Protein AF-A0A844XB72-F1 (afdb_monomer)

Organism: NCBI:txid2691582

Radius of gyration: 26.29 Å; Cα contacts (8 Å, |Δi|>4): 264; chains: 1; bounding box: 61×68×70 Å

Structure (mmCIF, N/CA/C/O backbone):
data_AF-A0A844XB72-F1
#
_entry.id   AF-A0A844XB72-F1
#
loop_
_atom_site.group_PDB
_atom_site.id
_atom_site.type_symbol
_atom_site.label_atom_id
_atom_site.label_alt_id
_atom_site.label_comp_id
_atom_site.label_asym_id
_atom_site.label_entity_id
_atom_site.label_seq_id
_atom_site.pdbx_PDB_ins_code
_atom_site.Cartn_x
_atom_site.Cartn_y
_atom_site.Cartn_z
_atom_site.occupancy
_atom_site.B_iso_or_equiv
_atom_site.auth_seq_id
_atom_site.auth_comp_id
_atom_site.auth_asym_id
_atom_site.auth_atom_id
_atom_site.pdbx_PDB_model_num
ATOM 1 N N . MET A 1 1 ? 35.231 56.382 -43.382 1.00 41.66 1 MET A N 1
ATOM 2 C CA . MET A 1 1 ? 34.064 55.497 -43.593 1.00 41.66 1 MET A CA 1
ATOM 3 C C . MET A 1 1 ? 34.524 54.168 -44.188 1.00 41.66 1 MET A C 1
ATOM 5 O O . MET A 1 1 ? 34.963 54.152 -45.331 1.00 41.66 1 MET A O 1
ATOM 9 N N . LYS A 1 2 ? 34.466 53.077 -43.417 1.00 36.53 2 LYS A N 1
ATOM 10 C CA . LYS A 1 2 ? 34.490 51.683 -43.892 1.00 36.53 2 LYS A CA 1
ATOM 11 C C . LYS A 1 2 ? 33.584 50.874 -42.953 1.00 36.53 2 LYS A C 1
ATOM 13 O O . LYS A 1 2 ? 33.687 51.024 -41.742 1.00 36.53 2 LYS A O 1
ATOM 18 N N . LYS A 1 3 ? 32.648 50.131 -43.543 1.00 44.69 3 LYS A N 1
ATOM 19 C CA . LYS A 1 3 ? 31.580 49.341 -42.909 1.00 44.69 3 LYS A CA 1
ATOM 20 C C . LYS A 1 3 ? 32.052 47.895 -42.768 1.00 44.69 3 LYS A C 1
ATOM 22 O O . LYS A 1 3 ? 32.487 47.399 -43.797 1.00 44.69 3 LYS A O 1
ATOM 27 N N . ILE A 1 4 ? 31.885 47.241 -41.611 1.00 47.84 4 ILE A N 1
ATOM 28 C CA . ILE A 1 4 ? 31.704 45.775 -41.423 1.00 47.84 4 ILE A CA 1
ATOM 29 C C . ILE A 1 4 ? 31.122 45.612 -39.995 1.00 47.84 4 ILE A C 1
ATOM 31 O O . ILE A 1 4 ? 31.773 46.029 -39.047 1.00 47.84 4 ILE A O 1
ATOM 35 N N . ALA A 1 5 ? 29.810 45.455 -39.793 1.00 40.00 5 ALA A N 1
ATOM 36 C CA . ALA A 1 5 ? 28.972 44.246 -39.861 1.00 40.00 5 ALA A CA 1
ATOM 37 C C . ALA A 1 5 ? 29.200 43.236 -38.712 1.00 40.00 5 ALA A C 1
ATOM 39 O O . ALA A 1 5 ? 30.321 42.794 -38.515 1.00 40.00 5 ALA A O 1
ATOM 40 N N . LEU A 1 6 ? 28.079 42.910 -38.040 1.00 42.09 6 LEU A N 1
ATOM 41 C CA . LEU A 1 6 ? 27.716 41.713 -37.255 1.00 42.09 6 LEU A CA 1
ATOM 42 C C . LEU A 1 6 ? 28.762 41.093 -36.309 1.00 42.09 6 LEU A C 1
ATOM 44 O O . LEU A 1 6 ? 29.806 40.649 -36.751 1.00 42.09 6 LEU A O 1
ATOM 48 N N . THR A 1 7 ? 28.378 40.862 -35.050 1.00 37.47 7 THR A N 1
ATOM 49 C CA . THR A 1 7 ? 27.868 39.540 -34.623 1.00 37.47 7 THR A CA 1
ATOM 50 C C . THR A 1 7 ? 27.425 39.575 -33.165 1.00 37.47 7 THR A C 1
ATOM 52 O O . THR A 1 7 ? 28.139 40.055 -32.287 1.00 37.47 7 THR A O 1
ATOM 55 N N . ALA A 1 8 ? 26.235 39.028 -32.936 1.00 46.94 8 ALA A N 1
ATOM 56 C CA . ALA A 1 8 ? 25.750 38.611 -31.638 1.00 46.94 8 ALA A CA 1
ATOM 57 C C . ALA A 1 8 ? 26.638 37.502 -31.058 1.00 46.94 8 ALA A C 1
ATOM 59 O O . ALA A 1 8 ? 27.095 36.626 -31.787 1.00 46.94 8 ALA A O 1
ATOM 60 N N . ALA A 1 9 ? 26.785 37.496 -29.740 1.00 40.22 9 ALA A N 1
ATOM 61 C CA . ALA A 1 9 ? 27.008 36.278 -28.979 1.00 40.22 9 ALA A CA 1
ATOM 62 C C . ALA A 1 9 ? 26.375 36.490 -27.605 1.00 40.22 9 ALA A C 1
ATOM 64 O O . ALA A 1 9 ? 27.011 36.953 -26.661 1.00 40.22 9 ALA A O 1
ATOM 65 N N . ALA A 1 10 ? 25.079 36.187 -27.527 1.00 37.59 10 ALA A N 1
ATOM 66 C CA . ALA A 1 10 ? 24.489 35.758 -26.276 1.00 37.59 10 ALA A CA 1
ATOM 67 C C . ALA A 1 10 ? 25.291 34.530 -25.835 1.00 37.59 10 ALA A C 1
ATOM 69 O O . ALA A 1 10 ? 25.197 33.468 -26.451 1.00 37.59 10 ALA A O 1
ATOM 70 N N . ALA A 1 11 ? 26.131 34.699 -24.818 1.00 38.94 11 ALA A N 1
ATOM 71 C CA . ALA A 1 11 ? 26.665 33.576 -24.076 1.00 38.94 11 ALA A CA 1
ATOM 72 C C . ALA A 1 11 ? 25.477 32.956 -23.334 1.00 38.94 11 ALA A C 1
ATOM 74 O O . ALA A 1 11 ? 25.145 33.343 -22.216 1.00 38.94 11 ALA A O 1
ATOM 75 N N . LEU A 1 12 ? 24.780 32.048 -24.023 1.00 39.53 12 LEU A N 1
ATOM 76 C CA . LEU A 1 12 ? 23.952 31.042 -23.386 1.00 39.53 12 LEU A CA 1
ATOM 77 C C . LEU A 1 12 ? 24.832 30.388 -22.330 1.00 39.53 12 LEU A C 1
ATOM 79 O O . LEU A 1 12 ? 25.878 29.819 -22.646 1.00 39.53 12 LEU A O 1
ATOM 83 N N . ALA A 1 13 ? 24.412 30.526 -21.077 1.00 40.28 13 ALA A N 1
ATOM 84 C CA . ALA A 1 13 ? 24.872 29.674 -20.009 1.00 40.28 13 ALA A CA 1
ATOM 85 C C . ALA A 1 13 ? 24.648 28.233 -20.476 1.00 40.28 13 ALA A C 1
ATOM 87 O O . ALA A 1 13 ? 23.526 27.733 -20.480 1.00 40.28 13 ALA A O 1
ATOM 88 N N . ALA A 1 14 ? 25.721 27.581 -20.912 1.00 42.31 14 ALA A N 1
ATOM 89 C CA . ALA A 1 14 ? 25.781 26.140 -20.903 1.00 42.31 14 ALA A CA 1
ATOM 90 C C . ALA A 1 14 ? 25.788 25.752 -19.423 1.00 42.31 14 ALA A C 1
ATOM 92 O O . ALA A 1 14 ? 26.842 25.624 -18.801 1.00 42.31 14 ALA A O 1
ATOM 93 N N . ILE A 1 15 ? 24.593 25.616 -18.841 1.00 45.78 15 ILE A N 1
ATOM 94 C CA . ILE A 1 15 ? 24.413 24.640 -17.778 1.00 45.78 15 ILE A CA 1
ATOM 95 C C . ILE A 1 15 ? 24.797 23.330 -18.447 1.00 45.78 15 ILE A C 1
ATOM 97 O O . ILE A 1 15 ? 24.064 22.803 -19.281 1.00 45.78 15 ILE A O 1
ATOM 101 N N . ALA A 1 16 ? 26.019 22.884 -18.172 1.00 39.94 16 ALA A N 1
ATOM 102 C CA . ALA A 1 16 ? 26.420 21.527 -18.440 1.00 39.94 16 ALA A CA 1
ATOM 103 C C . ALA A 1 16 ? 25.407 20.647 -17.703 1.00 39.94 16 ALA A C 1
ATOM 105 O O . ALA A 1 16 ? 25.467 20.506 -16.482 1.00 39.94 16 ALA A O 1
ATOM 106 N N . ALA A 1 17 ? 24.426 20.132 -18.443 1.00 41.00 17 ALA A N 1
ATOM 107 C CA . ALA A 1 17 ? 23.655 18.989 -18.016 1.00 41.00 17 ALA A CA 1
ATOM 108 C C . ALA A 1 17 ? 24.686 17.887 -17.788 1.00 41.00 17 ALA A C 1
ATOM 110 O O . ALA A 1 17 ? 25.312 17.398 -18.725 1.00 41.00 17 ALA A O 1
ATOM 111 N N . ASN A 1 18 ? 24.954 17.611 -16.519 1.00 35.34 18 ASN A N 1
ATOM 112 C CA . ASN A 1 18 ? 25.785 16.510 -16.082 1.00 35.34 18 ASN A CA 1
ATOM 113 C C . ASN A 1 18 ? 25.044 15.233 -16.529 1.00 35.34 18 ASN A C 1
ATOM 115 O O . ASN A 1 18 ? 24.004 14.942 -15.942 1.00 35.34 18 ASN A O 1
ATOM 119 N N . PRO A 1 19 ? 25.494 14.474 -17.550 1.00 43.41 19 PRO A N 1
ATOM 120 C CA . PRO A 1 19 ? 24.717 13.362 -18.110 1.00 43.41 19 PRO A CA 1
ATOM 121 C C . PRO A 1 19 ? 24.842 12.094 -17.250 1.00 43.41 19 PRO A C 1
ATOM 123 O O . PRO A 1 19 ? 24.786 10.973 -17.738 1.00 43.41 19 PRO A O 1
ATOM 126 N N . ALA A 1 20 ? 25.074 12.260 -15.952 1.00 45.47 20 ALA A N 1
ATOM 127 C CA . ALA A 1 20 ? 25.268 11.171 -15.025 1.00 45.47 20 ALA A CA 1
ATOM 128 C C . ALA A 1 20 ? 24.283 11.357 -13.874 1.00 45.47 20 ALA A C 1
ATOM 130 O O . ALA A 1 20 ? 24.439 12.291 -13.087 1.00 45.47 20 ALA A O 1
ATOM 131 N N . LEU A 1 21 ? 23.339 10.413 -13.774 1.00 46.75 21 LEU A N 1
ATOM 132 C CA . LEU A 1 21 ? 22.517 10.044 -12.605 1.00 46.75 21 LEU A CA 1
ATOM 133 C C . LEU A 1 21 ? 21.014 10.382 -12.610 1.00 46.75 21 LEU A C 1
ATOM 135 O O . LEU A 1 21 ? 20.330 10.067 -11.628 1.00 46.75 21 LEU A O 1
ATOM 139 N N . ALA A 1 22 ? 20.449 10.893 -13.698 1.00 49.19 22 ALA A N 1
ATOM 140 C CA . ALA A 1 22 ? 19.000 10.867 -13.876 1.00 49.19 22 ALA A CA 1
ATOM 141 C C . ALA A 1 22 ? 18.679 9.789 -14.907 1.00 49.19 22 ALA A C 1
ATOM 143 O O . ALA A 1 22 ? 18.970 9.971 -16.079 1.00 49.19 22 ALA A O 1
ATOM 144 N N . GLN A 1 23 ? 18.140 8.652 -14.464 1.00 58.47 23 GLN A N 1
ATOM 145 C CA . GLN A 1 23 ? 17.296 7.867 -15.364 1.00 58.47 23 GLN A CA 1
ATOM 146 C C . GLN A 1 23 ? 16.230 8.849 -15.844 1.00 58.47 23 GLN A C 1
ATOM 148 O O . GLN A 1 23 ? 15.528 9.421 -15.005 1.00 58.47 23 GLN A O 1
ATOM 153 N N . GLU A 1 24 ? 16.220 9.174 -17.130 1.00 60.91 24 GLU A N 1
ATOM 154 C CA . GLU A 1 24 ? 15.278 10.160 -17.634 1.00 60.91 24 GLU A CA 1
ATOM 155 C C . GLU A 1 24 ? 13.894 9.508 -17.651 1.00 60.91 24 GLU A C 1
ATOM 157 O O . GLU A 1 24 ? 13.738 8.327 -17.977 1.00 60.91 24 GLU A O 1
ATOM 162 N N . ALA A 1 25 ? 12.867 10.257 -17.246 1.00 66.88 25 ALA A N 1
ATOM 163 C CA . ALA A 1 25 ? 11.498 9.782 -17.386 1.00 66.88 25 ALA A CA 1
ATOM 164 C C . ALA A 1 25 ? 11.239 9.464 -18.869 1.00 66.88 25 ALA A C 1
ATOM 166 O O . ALA A 1 25 ? 11.427 10.314 -19.739 1.00 66.88 25 ALA A O 1
ATOM 167 N N . GLY A 1 26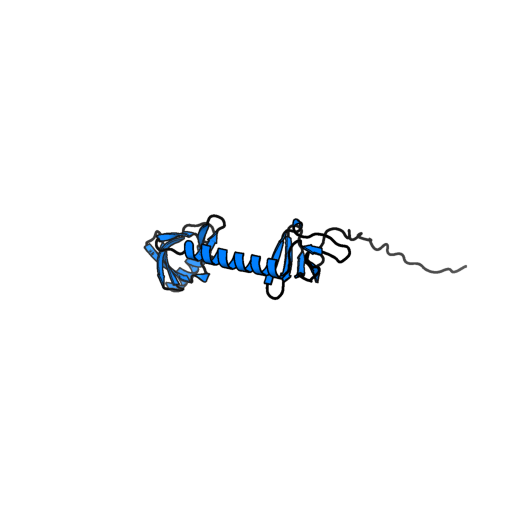 ? 10.836 8.227 -19.152 1.00 71.12 26 GLY A N 1
ATOM 168 C CA . GLY A 1 26 ? 10.699 7.665 -20.495 1.00 71.12 26 GLY A CA 1
ATOM 169 C C . GLY A 1 26 ? 11.747 6.609 -20.861 1.00 71.12 26 GLY A C 1
ATOM 170 O O . GLY A 1 26 ? 11.531 5.882 -21.832 1.00 71.12 26 GLY A O 1
ATOM 171 N N . ASP A 1 27 ? 12.829 6.460 -20.089 1.00 81.88 27 ASP A N 1
ATOM 172 C CA . ASP A 1 27 ? 13.850 5.445 -20.359 1.00 81.88 27 ASP A CA 1
ATOM 173 C C . ASP A 1 27 ? 13.275 4.028 -20.260 1.00 81.88 27 ASP A C 1
ATOM 175 O O . ASP A 1 27 ? 12.550 3.687 -19.321 1.00 81.88 27 ASP A O 1
ATOM 179 N N . THR A 1 28 ? 13.616 3.174 -21.226 1.00 86.12 28 THR A N 1
ATOM 180 C CA . THR A 1 28 ? 13.254 1.753 -21.177 1.00 86.12 28 THR A CA 1
ATOM 181 C C . THR A 1 28 ? 14.276 1.004 -20.336 1.00 86.12 28 THR A C 1
ATOM 183 O O . THR A 1 28 ? 15.461 0.974 -20.660 1.00 86.12 28 THR A O 1
ATOM 186 N N . VAL A 1 29 ? 13.808 0.378 -19.262 1.00 88.50 29 VAL A N 1
ATOM 187 C CA . VAL A 1 29 ? 14.642 -0.423 -18.372 1.00 88.50 29 VAL A CA 1
ATOM 188 C C . VAL A 1 29 ? 14.705 -1.850 -18.885 1.00 88.50 29 VAL A C 1
ATOM 190 O O . VAL A 1 29 ? 13.677 -2.514 -19.045 1.00 88.50 29 VAL A O 1
ATOM 193 N N . MET A 1 30 ? 15.922 -2.325 -19.114 1.00 89.19 30 MET A N 1
ATOM 194 C CA . MET A 1 30 ? 16.199 -3.663 -19.628 1.00 89.19 30 MET A CA 1
ATOM 195 C C . MET A 1 30 ? 16.446 -4.656 -18.486 1.00 89.19 30 MET A C 1
ATOM 197 O O . MET A 1 30 ? 17.069 -4.323 -17.480 1.00 89.19 30 MET A O 1
ATOM 201 N N . GLY A 1 31 ? 15.970 -5.885 -18.631 1.00 87.44 31 GLY A N 1
ATOM 202 C CA . GLY A 1 31 ? 16.235 -6.976 -17.703 1.00 87.44 31 GLY A CA 1
ATOM 203 C C . GLY A 1 31 ? 17.540 -7.696 -17.994 1.00 87.44 31 GLY A C 1
ATOM 204 O O . GLY A 1 31 ? 18.172 -7.508 -19.037 1.00 87.44 31 GLY A O 1
ATOM 205 N N . ASN A 1 32 ? 17.935 -8.559 -17.061 1.00 86.94 32 ASN A N 1
ATOM 206 C CA . ASN A 1 32 ? 19.124 -9.406 -17.199 1.00 86.94 32 ASN A CA 1
ATOM 207 C C . ASN A 1 32 ? 19.007 -10.442 -18.335 1.00 86.94 32 ASN A C 1
ATOM 209 O O . ASN A 1 32 ? 20.013 -10.984 -18.786 1.00 86.94 32 ASN A O 1
ATOM 213 N N . ASP A 1 33 ? 17.787 -10.705 -18.791 1.00 84.50 33 ASP A N 1
ATOM 214 C CA . ASP A 1 33 ? 17.431 -11.551 -19.926 1.00 84.50 33 ASP A CA 1
ATOM 215 C C . ASP A 1 33 ? 17.510 -10.812 -21.273 1.00 84.50 33 ASP A C 1
ATOM 217 O O . ASP A 1 33 ? 17.317 -11.423 -22.324 1.00 84.50 33 ASP A O 1
ATOM 221 N N . GLY A 1 34 ? 17.809 -9.508 -21.253 1.00 80.56 34 GLY A N 1
ATOM 222 C CA . GLY A 1 34 ? 17.853 -8.662 -22.439 1.00 80.56 34 GLY A CA 1
ATOM 223 C C . GLY A 1 34 ? 16.474 -8.247 -22.953 1.00 80.56 34 GLY A C 1
ATOM 224 O O . GLY A 1 34 ? 16.391 -7.716 -24.059 1.00 80.56 34 GLY A O 1
ATOM 225 N N . ASN A 1 35 ? 15.402 -8.455 -22.179 1.00 86.00 35 ASN A N 1
ATOM 226 C CA . ASN A 1 35 ? 14.054 -7.993 -22.511 1.00 86.00 35 ASN A CA 1
ATOM 227 C C . ASN A 1 35 ? 13.725 -6.675 -21.801 1.00 86.00 35 ASN A C 1
ATOM 229 O O . ASN A 1 35 ? 14.245 -6.380 -20.729 1.00 86.00 35 ASN A O 1
ATOM 233 N N . ALA A 1 36 ? 12.824 -5.877 -22.373 1.00 87.88 36 ALA A N 1
ATOM 234 C CA . ALA A 1 36 ? 12.337 -4.672 -21.709 1.00 87.88 36 ALA A CA 1
ATOM 235 C C . ALA A 1 36 ? 11.426 -5.035 -20.523 1.00 87.88 36 ALA A C 1
ATOM 237 O O . ALA A 1 36 ? 10.396 -5.695 -20.686 1.00 87.88 36 ALA A O 1
ATOM 238 N N . ILE A 1 37 ? 11.782 -4.564 -19.330 1.00 89.31 37 ILE A N 1
ATOM 239 C CA . ILE A 1 37 ? 10.964 -4.704 -18.122 1.00 89.31 37 ILE A CA 1
ATOM 240 C C . ILE A 1 37 ? 9.841 -3.675 -18.156 1.00 89.31 37 ILE A C 1
ATOM 242 O O . ILE A 1 37 ? 8.668 -4.033 -18.044 1.00 89.31 37 ILE A O 1
ATOM 246 N N . GLY A 1 38 ? 10.198 -2.406 -18.339 1.00 88.44 38 GLY A N 1
ATOM 247 C CA . GLY A 1 38 ? 9.269 -1.292 -18.217 1.00 88.44 38 GLY A CA 1
ATOM 248 C C . GLY A 1 38 ? 9.875 0.039 -18.634 1.00 88.44 38 GLY A C 1
ATOM 249 O O . GLY A 1 38 ? 11.016 0.099 -19.088 1.00 88.44 38 GLY A O 1
ATOM 250 N N . THR A 1 39 ? 9.103 1.105 -18.460 1.00 89.75 39 THR A N 1
ATOM 251 C CA . THR A 1 39 ? 9.508 2.482 -18.767 1.00 89.75 39 THR A CA 1
ATOM 252 C C . THR A 1 39 ? 9.537 3.318 -17.503 1.00 89.75 39 THR A C 1
ATOM 254 O O . THR A 1 39 ? 8.610 3.239 -16.694 1.00 89.75 39 THR A O 1
ATOM 257 N N . VAL A 1 40 ? 10.585 4.114 -17.317 1.00 88.69 40 VAL A N 1
ATOM 258 C CA . VAL A 1 40 ? 10.711 5.008 -16.163 1.00 88.69 40 VAL A CA 1
ATOM 259 C C . VAL A 1 40 ? 9.593 6.045 -16.224 1.00 88.69 40 VAL A C 1
ATOM 261 O O . VAL A 1 40 ? 9.544 6.850 -17.146 1.00 88.69 40 VAL A O 1
ATOM 264 N N . ALA A 1 41 ? 8.676 6.013 -15.262 1.00 86.75 41 ALA A N 1
ATOM 265 C CA . ALA A 1 41 ? 7.614 7.005 -15.139 1.00 86.75 41 ALA A CA 1
ATOM 266 C C . ALA A 1 41 ? 8.145 8.297 -14.516 1.00 86.75 41 ALA A C 1
ATOM 268 O O . ALA A 1 41 ? 7.810 9.390 -14.963 1.00 86.75 41 ALA A O 1
ATOM 269 N N . ASP A 1 42 ? 8.972 8.151 -13.481 1.00 85.00 42 ASP A N 1
ATOM 270 C CA . ASP A 1 42 ? 9.577 9.261 -12.757 1.00 85.00 42 ASP A CA 1
ATOM 271 C C . ASP A 1 42 ? 10.858 8.802 -12.051 1.00 85.00 42 ASP A C 1
ATOM 273 O O . ASP A 1 42 ? 10.976 7.641 -11.659 1.00 85.00 42 ASP A O 1
ATOM 277 N N . ALA A 1 43 ? 11.818 9.700 -11.859 1.00 82.19 43 ALA A N 1
ATOM 278 C CA . ALA A 1 43 ? 13.066 9.400 -11.168 1.00 82.19 43 ALA A CA 1
ATOM 279 C C . ALA A 1 43 ? 13.446 10.551 -10.238 1.00 82.19 43 ALA A C 1
ATOM 281 O O . ALA A 1 43 ? 13.758 11.653 -10.684 1.00 82.19 43 ALA A O 1
ATOM 282 N N . ASN A 1 44 ? 13.500 10.275 -8.936 1.00 81.00 44 ASN A N 1
ATOM 283 C CA . ASN A 1 44 ? 13.927 11.243 -7.928 1.00 81.00 44 ASN A CA 1
ATOM 284 C C . ASN A 1 44 ? 15.312 10.884 -7.361 1.00 81.00 44 ASN A C 1
ATOM 286 O O . ASN A 1 44 ? 15.984 9.965 -7.830 1.00 81.00 44 ASN A O 1
ATOM 290 N N . GLU A 1 45 ? 15.803 11.641 -6.380 1.00 75.19 45 GLU A N 1
ATOM 291 C CA . GLU A 1 45 ? 17.145 11.435 -5.815 1.00 75.19 45 GLU A CA 1
ATOM 292 C C . GLU A 1 45 ? 17.298 10.102 -5.059 1.00 75.19 45 GLU A C 1
ATOM 294 O O . GLU A 1 45 ? 18.414 9.605 -4.929 1.00 75.19 45 GLU A O 1
ATOM 299 N N . GLN A 1 46 ? 16.200 9.489 -4.606 1.00 76.69 46 GLN A N 1
ATOM 300 C CA . GLN A 1 46 ? 16.213 8.299 -3.746 1.00 76.69 46 GLN A CA 1
ATOM 301 C C . GLN A 1 46 ? 15.727 7.025 -4.458 1.00 76.69 46 GLN A C 1
ATOM 303 O O . GLN A 1 46 ? 16.255 5.934 -4.230 1.00 76.69 46 GLN A O 1
ATOM 308 N N . ALA A 1 47 ? 14.741 7.152 -5.341 1.00 86.00 47 ALA A N 1
ATOM 309 C CA . ALA A 1 47 ? 14.055 6.051 -5.998 1.00 86.00 47 ALA A CA 1
ATOM 310 C C . ALA A 1 47 ? 13.649 6.413 -7.431 1.00 86.00 47 ALA A C 1
ATOM 312 O O . ALA A 1 47 ? 13.529 7.581 -7.804 1.00 86.00 47 ALA A O 1
ATOM 313 N N . VAL A 1 48 ? 13.422 5.377 -8.229 1.00 86.44 48 VAL A N 1
ATOM 314 C CA . VAL A 1 48 ? 12.891 5.472 -9.583 1.00 86.44 48 VAL A CA 1
ATOM 315 C C . VAL A 1 48 ? 11.587 4.707 -9.651 1.00 86.44 48 VAL A C 1
ATOM 317 O O . VAL A 1 48 ? 11.496 3.550 -9.242 1.00 86.44 48 VAL A O 1
ATOM 320 N N . MET A 1 49 ? 10.576 5.384 -10.165 1.00 89.06 49 MET A N 1
ATOM 321 C CA . MET A 1 49 ? 9.262 4.849 -10.417 1.00 89.06 49 MET A CA 1
ATOM 322 C C . MET A 1 49 ? 9.231 4.219 -11.805 1.00 89.06 49 MET A C 1
ATOM 324 O O . MET A 1 49 ? 9.398 4.908 -12.810 1.00 89.06 49 MET A O 1
ATOM 328 N N . LEU A 1 50 ? 9.010 2.909 -11.862 1.00 89.25 50 LEU A N 1
ATOM 329 C CA . LEU A 1 50 ? 8.979 2.148 -13.103 1.00 89.25 50 LEU A CA 1
ATOM 330 C C . LEU A 1 50 ? 7.552 1.703 -13.428 1.00 89.25 50 LEU A C 1
ATOM 332 O O . LEU A 1 50 ? 6.898 1.077 -12.595 1.00 89.25 50 LEU A O 1
ATOM 336 N N . THR A 1 51 ? 7.091 1.972 -14.649 1.00 91.00 51 THR A N 1
ATOM 337 C CA . THR A 1 51 ? 5.843 1.409 -15.178 1.00 91.00 51 THR A CA 1
ATOM 338 C C . THR A 1 51 ? 6.131 0.070 -15.842 1.00 91.00 51 THR A C 1
ATOM 340 O O . THR A 1 51 ? 6.841 -0.005 -16.846 1.00 91.00 51 THR A O 1
ATOM 343 N N . VAL A 1 52 ? 5.555 -0.994 -15.291 1.00 89.44 52 VAL A N 1
ATOM 344 C CA . VAL A 1 52 ? 5.734 -2.381 -15.723 1.00 89.44 52 VAL A CA 1
ATOM 345 C C . VAL A 1 52 ? 4.362 -2.948 -16.073 1.00 89.44 52 VAL A C 1
ATOM 347 O O . VAL A 1 52 ? 3.653 -3.492 -15.230 1.00 89.44 52 VAL A O 1
ATOM 350 N N . GLY A 1 53 ? 3.957 -2.785 -17.335 1.00 84.75 53 GLY A N 1
ATOM 351 C CA . GLY A 1 53 ? 2.588 -3.104 -17.749 1.00 84.75 53 GLY A CA 1
ATOM 352 C C . GLY A 1 53 ? 1.589 -2.140 -17.111 1.00 84.75 53 GLY A C 1
ATOM 353 O O . GLY A 1 53 ? 1.651 -0.946 -17.385 1.00 84.75 53 GLY A O 1
ATOM 354 N N . GLU A 1 54 ? 0.686 -2.658 -16.279 1.00 83.38 54 GLU A N 1
ATOM 355 C CA . GLU A 1 54 ? -0.286 -1.865 -15.507 1.00 83.38 54 GLU A CA 1
ATOM 356 C C . GLU A 1 54 ? 0.211 -1.468 -14.108 1.00 83.38 54 GLU A C 1
ATOM 358 O O . GLU A 1 54 ? -0.398 -0.624 -13.453 1.00 83.38 54 GLU A O 1
ATOM 363 N N . TYR A 1 55 ? 1.327 -2.046 -13.655 1.00 87.06 55 TYR A N 1
ATOM 364 C CA . TYR A 1 55 ? 1.869 -1.789 -12.326 1.00 87.06 55 TYR A CA 1
ATOM 365 C C . TYR A 1 55 ? 2.868 -0.643 -12.335 1.00 87.06 55 TYR A C 1
ATOM 367 O O . TYR A 1 55 ? 3.636 -0.454 -13.282 1.00 87.06 55 TYR A O 1
ATOM 375 N N . GLN A 1 56 ? 2.898 0.085 -11.225 1.00 89.44 56 GLN A N 1
ATOM 376 C CA . GLN A 1 56 ? 3.859 1.143 -10.982 1.00 89.44 56 GLN A CA 1
ATOM 377 C C . GLN A 1 56 ? 4.672 0.790 -9.734 1.00 89.44 56 GLN A C 1
ATOM 379 O O . GLN A 1 56 ? 4.140 0.742 -8.626 1.00 89.44 56 GLN A O 1
ATOM 384 N N . ILE A 1 57 ? 5.959 0.499 -9.927 1.00 88.88 57 ILE A N 1
ATOM 385 C CA . ILE A 1 57 ? 6.829 -0.053 -8.887 1.00 88.88 57 ILE A CA 1
ATOM 386 C C . ILE A 1 57 ? 7.970 0.926 -8.622 1.00 88.88 57 ILE A C 1
ATOM 388 O O . ILE A 1 57 ? 8.764 1.234 -9.511 1.00 88.88 57 ILE A O 1
ATOM 392 N N . ALA A 1 58 ? 8.057 1.405 -7.382 1.00 89.44 58 ALA A N 1
ATOM 393 C CA . ALA A 1 58 ? 9.158 2.243 -6.929 1.00 89.44 58 ALA A CA 1
ATOM 394 C C . ALA A 1 58 ? 10.346 1.361 -6.534 1.00 89.44 58 ALA A C 1
ATOM 396 O O . ALA A 1 58 ? 10.271 0.598 -5.570 1.00 89.44 58 ALA A O 1
ATOM 397 N N . LEU A 1 59 ? 11.452 1.480 -7.262 1.00 86.19 59 LEU A N 1
ATOM 398 C CA . LEU A 1 59 ? 12.691 0.768 -6.975 1.00 86.19 59 LEU A CA 1
ATOM 399 C C . LEU A 1 59 ? 13.779 1.760 -6.551 1.00 86.19 59 LEU A C 1
ATOM 401 O O . LEU A 1 59 ? 13.867 2.861 -7.097 1.00 86.19 59 LEU A O 1
ATOM 405 N N . PRO A 1 60 ? 14.638 1.406 -5.583 1.00 85.12 60 PRO A N 1
ATOM 406 C CA . PRO A 1 60 ? 15.746 2.268 -5.197 1.00 85.12 60 PRO A CA 1
ATOM 407 C C . PRO A 1 60 ? 16.716 2.424 -6.371 1.00 85.12 60 PRO A C 1
ATOM 409 O O . PRO A 1 60 ? 16.992 1.455 -7.077 1.00 85.12 60 PRO A O 1
ATOM 412 N N . LYS A 1 61 ? 17.305 3.615 -6.545 1.00 81.88 61 LYS A N 1
ATOM 413 C CA . LYS A 1 61 ? 18.276 3.868 -7.631 1.00 81.88 61 LYS A CA 1
ATOM 414 C C . LYS A 1 61 ? 19.427 2.855 -7.662 1.00 81.88 61 LYS A C 1
ATOM 416 O O . LYS A 1 61 ? 19.864 2.471 -8.738 1.00 81.88 61 LYS A O 1
ATOM 421 N N . ASN A 1 62 ? 19.850 2.365 -6.496 1.00 83.81 62 ASN A N 1
ATOM 422 C CA . ASN A 1 62 ? 20.908 1.357 -6.356 1.00 83.81 62 ASN A CA 1
ATOM 423 C C . ASN A 1 62 ? 20.555 -0.020 -6.946 1.00 83.81 62 ASN A C 1
ATOM 425 O O . ASN A 1 62 ? 21.452 -0.836 -7.136 1.00 83.81 62 ASN A O 1
ATOM 429 N N . ALA A 1 63 ? 19.274 -0.307 -7.197 1.00 84.12 63 ALA A N 1
ATOM 430 C CA . ALA A 1 63 ? 18.862 -1.541 -7.862 1.00 84.12 63 ALA A CA 1
ATOM 431 C C . ALA A 1 63 ? 19.134 -1.507 -9.374 1.00 84.12 63 ALA A C 1
ATOM 433 O O . ALA A 1 63 ? 19.225 -2.567 -9.994 1.00 84.12 63 ALA A O 1
ATOM 434 N N . PHE A 1 64 ? 19.269 -0.311 -9.954 1.00 85.19 64 PHE A N 1
ATOM 435 C CA . PHE A 1 64 ? 19.475 -0.129 -11.383 1.00 85.19 64 PHE A CA 1
ATOM 436 C C . PHE A 1 64 ? 20.963 -0.147 -11.725 1.00 85.19 64 PHE A C 1
ATOM 438 O O . PHE A 1 64 ? 21.764 0.594 -11.156 1.00 85.19 64 PHE A O 1
ATOM 445 N N . GLY A 1 65 ? 21.322 -0.985 -12.689 1.00 82.69 65 GLY A N 1
ATOM 446 C CA . GLY A 1 65 ? 22.600 -0.935 -13.381 1.00 82.69 65 GLY A CA 1
ATOM 447 C C . GLY A 1 65 ? 22.562 0.036 -14.559 1.00 82.69 65 GLY A C 1
ATOM 448 O O . GLY A 1 65 ? 21.498 0.411 -15.054 1.00 82.69 65 GLY A O 1
ATOM 449 N N . THR A 1 66 ? 23.741 0.389 -15.057 1.00 77.75 66 THR A N 1
ATOM 450 C CA . THR A 1 66 ? 23.905 1.191 -16.274 1.00 77.75 66 THR A CA 1
ATOM 451 C C . THR A 1 66 ? 24.528 0.323 -17.358 1.00 77.75 66 THR A C 1
ATOM 453 O O . THR A 1 66 ? 25.525 -0.353 -17.110 1.00 77.75 66 THR A O 1
ATOM 456 N N . SER A 1 67 ? 23.960 0.359 -18.560 1.00 73.75 67 SER A N 1
ATOM 457 C CA . SER A 1 67 ? 24.519 -0.266 -19.762 1.00 73.75 67 SER A CA 1
ATOM 458 C C . SER A 1 67 ? 24.618 0.756 -20.893 1.00 73.75 67 SER A C 1
ATOM 460 O O . SER A 1 67 ? 23.994 1.815 -20.820 1.00 73.75 67 SER A O 1
ATOM 462 N N . ASP A 1 68 ? 25.339 0.423 -21.965 1.00 70.25 68 ASP A N 1
ATOM 463 C CA . ASP A 1 68 ? 25.402 1.256 -23.178 1.00 70.25 68 ASP A CA 1
ATOM 464 C C . ASP A 1 68 ? 24.016 1.503 -23.809 1.00 70.25 68 ASP A C 1
ATOM 466 O O . ASP A 1 68 ? 23.824 2.470 -24.542 1.00 70.25 68 ASP A O 1
ATOM 470 N N . THR A 1 69 ? 23.038 0.641 -23.512 1.00 66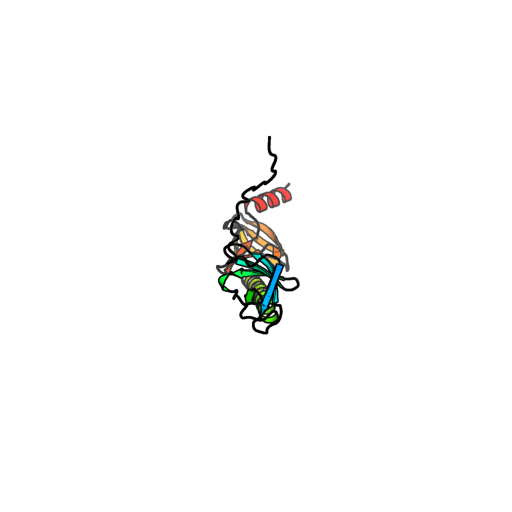.88 69 THR A N 1
ATOM 471 C CA . THR A 1 69 ? 21.650 0.716 -23.993 1.00 66.88 69 THR A CA 1
ATOM 472 C C . THR A 1 69 ? 20.686 1.420 -23.034 1.00 66.88 69 THR A C 1
ATOM 474 O O . THR A 1 69 ? 19.507 1.533 -23.357 1.00 66.88 69 THR A O 1
ATOM 477 N N . GLY A 1 70 ? 21.159 1.890 -21.873 1.00 73.19 70 GLY A N 1
ATOM 478 C CA . GLY A 1 70 ? 20.334 2.552 -20.857 1.00 73.19 70 GLY A CA 1
ATOM 479 C C . GLY A 1 70 ? 20.266 1.801 -19.517 1.00 73.19 70 GLY A C 1
ATOM 480 O O . GLY A 1 70 ? 21.115 0.937 -19.242 1.00 73.19 70 GLY A O 1
ATOM 481 N N . PRO A 1 71 ? 19.300 2.147 -18.645 1.00 83.50 71 PRO A N 1
ATOM 482 C CA . PRO A 1 71 ? 19.152 1.534 -17.329 1.00 83.50 71 PRO A CA 1
ATOM 483 C C . PRO A 1 71 ? 18.798 0.045 -17.425 1.00 83.50 71 PRO A C 1
ATOM 485 O O . PRO A 1 71 ? 18.011 -0.386 -18.267 1.00 83.50 71 PRO A O 1
ATOM 488 N N . THR A 1 72 ? 19.378 -0.753 -16.534 1.00 87.94 72 THR A N 1
ATOM 489 C CA . THR A 1 72 ? 19.179 -2.208 -16.467 1.00 87.94 72 THR A CA 1
ATOM 490 C C . THR A 1 72 ? 18.799 -2.642 -15.058 1.00 87.94 72 THR A C 1
ATOM 492 O O . THR A 1 72 ? 19.150 -1.979 -14.086 1.00 87.94 72 THR A O 1
ATOM 495 N N . LEU A 1 73 ? 18.108 -3.769 -14.919 1.00 88.75 73 LEU A N 1
ATOM 496 C CA . LEU A 1 73 ? 17.874 -4.437 -13.640 1.00 88.75 73 LEU A CA 1
ATOM 497 C C . LEU A 1 73 ? 18.423 -5.863 -13.689 1.00 88.75 73 LEU A C 1
ATOM 499 O O . LEU A 1 73 ? 18.398 -6.529 -14.720 1.00 88.75 73 LEU A O 1
ATOM 503 N N . ASN A 1 74 ? 18.867 -6.364 -12.538 1.00 87.38 74 ASN A N 1
ATOM 504 C CA . ASN A 1 74 ? 19.385 -7.731 -12.394 1.00 87.38 74 ASN A CA 1
ATOM 505 C C . ASN A 1 74 ? 18.289 -8.812 -12.300 1.00 87.38 74 ASN A C 1
ATOM 507 O O . ASN A 1 74 ? 18.564 -9.933 -11.875 1.00 87.38 74 ASN A O 1
ATOM 511 N N . ILE A 1 75 ? 17.056 -8.481 -12.670 1.00 89.06 75 ILE A N 1
ATOM 512 C CA . ILE A 1 75 ? 15.885 -9.363 -12.618 1.00 89.06 75 ILE A CA 1
ATOM 513 C C . ILE A 1 75 ? 15.133 -9.287 -13.946 1.00 89.06 75 ILE A C 1
ATOM 515 O O . ILE A 1 75 ? 15.385 -8.387 -14.747 1.00 89.06 75 ILE A O 1
ATOM 519 N N . THR A 1 76 ? 14.200 -10.207 -14.170 1.00 90.06 76 THR A N 1
ATOM 520 C CA . THR A 1 76 ? 13.299 -10.160 -15.327 1.00 90.06 76 THR A CA 1
ATOM 521 C C . THR A 1 76 ? 12.022 -9.383 -15.013 1.00 90.06 76 THR A C 1
ATOM 523 O O . THR A 1 76 ? 11.679 -9.140 -13.851 1.00 90.06 76 THR A O 1
ATOM 526 N N . ARG A 1 77 ? 11.272 -9.031 -16.064 1.00 87.56 77 ARG A N 1
ATOM 527 C CA . ARG A 1 77 ? 9.930 -8.447 -15.934 1.00 87.56 77 ARG A CA 1
ATOM 528 C C . ARG A 1 77 ? 9.017 -9.315 -15.077 1.00 87.56 77 ARG A C 1
ATOM 530 O O . AR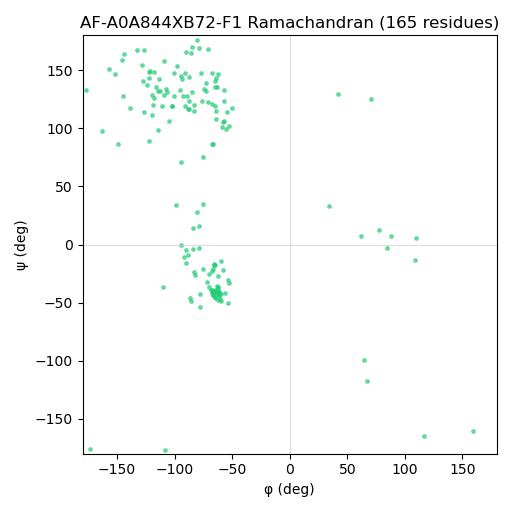G A 1 77 ? 8.403 -8.815 -14.140 1.00 87.56 77 ARG A O 1
ATOM 537 N N . ASP A 1 78 ? 8.963 -10.604 -15.391 1.00 88.81 78 ASP A N 1
ATOM 538 C CA . ASP A 1 78 ? 8.080 -11.549 -14.712 1.00 88.81 78 ASP A CA 1
ATOM 539 C C . ASP A 1 78 ? 8.465 -11.708 -13.244 1.00 88.81 78 ASP A C 1
ATOM 541 O O . ASP A 1 78 ? 7.592 -11.732 -12.387 1.00 88.81 78 ASP A O 1
ATOM 545 N N . GLN A 1 79 ? 9.765 -11.731 -12.931 1.00 89.12 79 GLN A N 1
ATOM 546 C CA . GLN A 1 79 ? 10.231 -11.756 -11.545 1.00 89.12 79 GLN A CA 1
ATOM 547 C C . GLN A 1 79 ? 9.807 -10.502 -10.785 1.00 89.12 79 GLN A C 1
ATOM 549 O O . GLN A 1 79 ? 9.368 -10.607 -9.645 1.00 89.12 79 GLN A O 1
ATOM 554 N N . LEU A 1 80 ? 9.906 -9.322 -11.401 1.00 88.38 80 LEU A N 1
ATOM 555 C CA . LEU A 1 80 ? 9.495 -8.073 -10.766 1.00 88.38 80 LEU A CA 1
ATOM 556 C C . LEU A 1 80 ? 7.981 -8.038 -10.502 1.00 88.38 80 LEU A C 1
ATOM 558 O O . LEU A 1 80 ? 7.566 -7.679 -9.401 1.00 88.38 80 LEU A O 1
ATOM 562 N N . VAL A 1 81 ? 7.168 -8.444 -11.483 1.00 89.62 81 VAL A N 1
ATOM 563 C CA . VAL A 1 81 ? 5.708 -8.554 -11.326 1.00 89.62 81 VAL A CA 1
ATOM 564 C C . VAL A 1 81 ? 5.371 -9.581 -10.250 1.00 89.62 81 VAL A C 1
ATOM 566 O O . VAL A 1 81 ? 4.629 -9.270 -9.326 1.00 89.62 81 VAL A O 1
ATOM 569 N N . GLN A 1 82 ? 5.993 -10.759 -10.292 1.00 89.69 82 GLN A N 1
ATOM 570 C CA . GLN A 1 82 ? 5.794 -11.804 -9.295 1.00 89.69 82 GLN A CA 1
ATOM 571 C C . GLN A 1 82 ? 6.174 -11.328 -7.887 1.00 89.69 82 GLN A C 1
ATOM 573 O O . GLN A 1 82 ? 5.446 -11.597 -6.936 1.00 89.69 82 GLN A O 1
ATOM 578 N N . MET A 1 83 ? 7.284 -10.601 -7.728 1.00 87.56 83 MET A N 1
ATOM 579 C CA . MET A 1 83 ? 7.673 -10.010 -6.444 1.00 87.56 83 MET A CA 1
ATOM 580 C C . MET A 1 83 ? 6.647 -8.979 -5.964 1.00 87.56 83 MET A C 1
ATOM 582 O O . MET A 1 83 ? 6.327 -8.948 -4.778 1.00 87.56 83 MET A O 1
ATOM 586 N N . HIS A 1 84 ? 6.119 -8.150 -6.865 1.00 87.56 84 HIS A N 1
ATOM 587 C CA . HIS A 1 84 ? 5.089 -7.169 -6.531 1.00 87.56 84 HIS A CA 1
ATOM 588 C C . HIS A 1 84 ? 3.778 -7.839 -6.096 1.00 87.56 84 HIS A C 1
ATOM 590 O O . HIS A 1 84 ? 3.228 -7.498 -5.051 1.00 87.56 84 HIS A O 1
ATOM 596 N N . GLU A 1 85 ? 3.321 -8.847 -6.836 1.00 87.88 85 GLU A N 1
ATOM 597 C CA . GLU A 1 85 ? 2.157 -9.659 -6.474 1.00 87.88 85 GLU A CA 1
ATOM 598 C C . GLU A 1 85 ? 2.366 -10.389 -5.146 1.00 87.88 85 GLU A C 1
ATOM 600 O O . GLU A 1 85 ? 1.470 -10.415 -4.308 1.00 87.88 85 GLU A O 1
ATOM 605 N N . GLN A 1 86 ? 3.563 -10.931 -4.904 1.00 87.81 86 GLN A N 1
ATOM 606 C CA . GLN A 1 86 ? 3.916 -11.533 -3.619 1.00 87.81 86 GLN A CA 1
ATOM 607 C C . GLN A 1 86 ? 3.876 -10.517 -2.479 1.00 87.81 86 GLN A C 1
ATOM 609 O O . GLN A 1 86 ? 3.442 -10.869 -1.387 1.00 87.81 86 GLN A O 1
ATOM 614 N N . GLN A 1 87 ? 4.296 -9.270 -2.705 1.00 85.38 87 GLN A N 1
ATOM 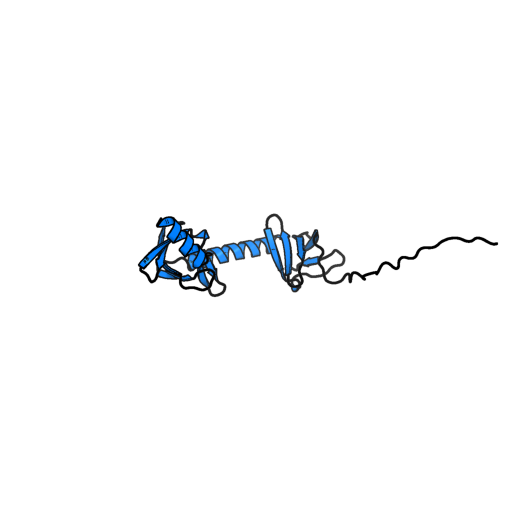615 C CA . GLN A 1 87 ? 4.181 -8.216 -1.698 1.00 85.38 87 GLN A CA 1
ATOM 616 C C . GLN A 1 87 ? 2.728 -7.834 -1.428 1.00 85.38 87 GLN A C 1
ATOM 618 O O . GLN A 1 87 ? 2.361 -7.689 -0.265 1.00 85.38 87 GLN A O 1
ATOM 623 N N . LEU A 1 88 ? 1.897 -7.720 -2.466 1.00 84.00 88 LEU A N 1
ATOM 624 C CA . LEU A 1 88 ? 0.459 -7.489 -2.311 1.00 84.00 88 LEU A CA 1
ATOM 625 C C . LEU A 1 88 ? -0.202 -8.637 -1.542 1.00 84.00 88 LEU A C 1
ATOM 627 O O . LEU A 1 88 ? -0.910 -8.395 -0.569 1.00 84.00 88 LEU A O 1
ATOM 631 N N . ALA A 1 89 ? 0.099 -9.882 -1.912 1.00 85.06 89 ALA A N 1
ATOM 632 C CA . ALA A 1 89 ? -0.409 -11.069 -1.236 1.00 85.06 89 ALA A CA 1
ATOM 633 C C . ALA A 1 89 ? 0.092 -11.167 0.211 1.00 85.06 89 ALA A C 1
ATOM 635 O O . ALA A 1 89 ? -0.675 -11.526 1.098 1.00 85.06 89 ALA A O 1
ATOM 636 N N . ALA A 1 90 ? 1.355 -10.826 0.480 1.00 84.50 90 ALA A N 1
ATOM 637 C CA . ALA A 1 90 ? 1.902 -10.792 1.833 1.00 84.50 90 ALA A CA 1
ATOM 638 C C . ALA A 1 90 ? 1.270 -9.678 2.675 1.00 84.50 90 ALA A C 1
ATOM 640 O O . ALA A 1 90 ? 0.985 -9.903 3.847 1.00 84.50 90 ALA A O 1
ATOM 641 N N . ALA A 1 91 ? 1.011 -8.506 2.092 1.00 82.50 91 ALA A N 1
ATOM 642 C CA . ALA A 1 91 ? 0.311 -7.415 2.760 1.00 82.50 91 ALA A CA 1
ATOM 643 C C . ALA A 1 91 ? -1.145 -7.789 3.067 1.00 82.50 91 ALA A C 1
ATOM 645 O O . ALA A 1 91 ? -1.616 -7.536 4.172 1.00 82.50 91 ALA A O 1
ATOM 646 N N . GLU A 1 92 ? -1.843 -8.441 2.133 1.00 82.94 92 GLU A N 1
ATOM 647 C CA . GLU A 1 92 ? -3.202 -8.931 2.363 1.00 82.94 92 GLU A CA 1
ATOM 648 C C . GLU A 1 92 ? -3.232 -10.075 3.383 1.00 82.94 92 GLU A C 1
ATOM 650 O O . GLU A 1 92 ? -4.098 -10.095 4.252 1.00 82.94 92 GLU A O 1
ATOM 655 N N . ALA A 1 93 ? -2.262 -10.990 3.347 1.00 84.75 93 ALA A N 1
ATOM 656 C CA . ALA A 1 93 ? -2.135 -12.056 4.334 1.00 84.75 93 ALA A CA 1
ATOM 657 C C . ALA A 1 93 ? -1.796 -11.509 5.726 1.00 84.75 93 ALA A C 1
ATOM 659 O O . ALA A 1 93 ? -2.372 -11.964 6.709 1.00 84.75 93 ALA A O 1
ATOM 660 N N . ALA A 1 94 ? -0.904 -10.518 5.820 1.00 85.38 94 ALA A N 1
ATOM 661 C CA . ALA A 1 94 ? -0.610 -9.822 7.068 1.00 85.38 94 ALA A CA 1
ATOM 662 C C . ALA A 1 94 ? -1.861 -9.115 7.593 1.00 85.38 94 ALA A C 1
ATOM 664 O O . ALA A 1 94 ? -2.181 -9.241 8.771 1.00 85.38 94 ALA A O 1
ATOM 665 N N . LEU A 1 95 ? -2.604 -8.435 6.715 1.00 85.88 95 LEU A N 1
ATOM 666 C CA . LEU A 1 95 ? -3.868 -7.792 7.056 1.00 85.88 95 LEU A CA 1
ATOM 667 C C . LEU A 1 95 ? -4.892 -8.795 7.567 1.00 85.88 95 LEU A C 1
ATOM 669 O O . LEU A 1 95 ? -5.458 -8.574 8.628 1.00 85.88 95 LEU A O 1
ATOM 673 N N . ALA A 1 96 ? -5.088 -9.909 6.868 1.00 84.31 96 ALA A N 1
ATOM 674 C CA . ALA A 1 96 ? -5.988 -10.973 7.2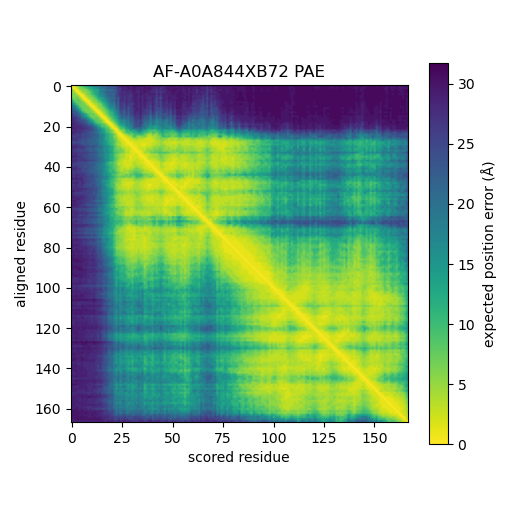94 1.00 84.31 96 ALA A CA 1
ATOM 675 C C . ALA A 1 96 ? -5.543 -11.621 8.616 1.00 84.31 96 ALA A C 1
ATOM 677 O O . ALA A 1 96 ? -6.384 -11.965 9.437 1.00 84.31 96 ALA A O 1
ATOM 678 N N . ALA A 1 97 ? -4.235 -11.763 8.843 1.00 84.69 97 ALA A N 1
ATOM 679 C CA . ALA A 1 97 ? -3.693 -12.300 10.088 1.00 84.69 97 ALA A CA 1
ATOM 680 C C . ALA A 1 97 ? -3.830 -11.323 11.268 1.00 84.69 97 ALA A C 1
ATOM 682 O O . ALA A 1 97 ? -3.989 -11.763 12.404 1.00 84.69 97 ALA A O 1
ATOM 683 N N . ALA A 1 98 ? -3.767 -10.014 11.010 1.00 85.50 98 ALA A N 1
ATOM 684 C CA . ALA A 1 98 ? -3.969 -8.969 12.009 1.00 85.50 98 ALA A CA 1
ATOM 685 C C . ALA A 1 98 ? -5.461 -8.674 12.260 1.00 85.50 98 ALA A C 1
ATOM 687 O O . ALA A 1 98 ? -5.829 -8.251 13.355 1.00 85.50 98 ALA A O 1
ATOM 688 N N .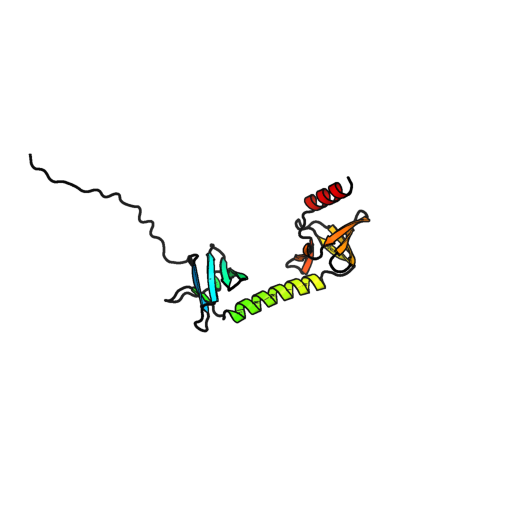 LEU A 1 99 ? -6.326 -8.924 11.270 1.00 86.25 99 LEU A N 1
ATOM 689 C CA . LEU A 1 99 ? -7.786 -8.852 11.370 1.00 86.25 99 LEU A CA 1
ATOM 690 C C . LEU A 1 99 ? -8.341 -10.062 12.124 1.00 86.25 99 LEU A C 1
ATOM 692 O O . LEU A 1 99 ? -8.931 -10.976 11.551 1.00 86.25 99 LEU A O 1
ATOM 696 N N . VAL A 1 100 ? -8.166 -10.043 13.439 1.00 88.81 100 VAL A N 1
ATOM 697 C CA . VAL A 1 100 ? -8.755 -11.026 14.349 1.00 88.81 100 VAL A CA 1
ATOM 698 C C . VAL A 1 100 ? -9.625 -10.330 15.383 1.00 88.81 100 VAL A C 1
ATOM 700 O O . VAL A 1 100 ? -9.357 -9.198 15.786 1.00 88.81 100 VAL A O 1
ATOM 703 N N . GLU A 1 101 ? -10.677 -11.009 15.825 1.00 90.00 101 GLU A N 1
ATOM 704 C CA . GLU A 1 101 ? -11.477 -10.547 16.957 1.00 90.00 101 GLU A CA 1
ATOM 705 C C . GLU A 1 101 ? -10.574 -10.375 18.190 1.00 90.00 101 GLU A C 1
ATOM 707 O O . GLU A 1 101 ? -9.730 -11.219 18.497 1.00 90.00 101 GLU A O 1
ATOM 712 N N . GLY A 1 102 ? -10.710 -9.240 18.871 1.00 87.69 102 GLY A N 1
ATOM 713 C CA . GLY A 1 102 ? -9.846 -8.815 19.969 1.00 87.69 102 GLY A CA 1
ATOM 714 C C . GLY A 1 102 ? -8.559 -8.096 19.549 1.00 87.69 102 GLY A C 1
ATOM 715 O O . GLY A 1 102 ? -7.824 -7.649 20.430 1.00 87.69 102 GLY A O 1
ATOM 716 N N . ALA A 1 103 ? -8.265 -7.942 18.251 1.00 89.19 103 ALA A N 1
ATOM 717 C CA . ALA A 1 103 ? -7.094 -7.187 17.806 1.00 89.19 103 ALA A CA 1
ATOM 718 C C . ALA A 1 103 ? -7.213 -5.705 18.174 1.00 89.19 103 ALA A C 1
ATOM 720 O O . ALA A 1 103 ? -8.256 -5.087 17.959 1.00 89.19 103 ALA A O 1
ATOM 721 N N . ALA A 1 104 ? -6.130 -5.128 18.696 1.00 90.50 104 ALA A N 1
ATOM 722 C CA . ALA A 1 104 ? -6.036 -3.693 18.924 1.00 90.50 104 ALA A CA 1
ATOM 723 C C . ALA A 1 104 ? -5.825 -2.963 17.593 1.00 90.50 104 ALA A C 1
ATOM 725 O O . ALA A 1 104 ? -4.981 -3.356 16.787 1.00 90.50 104 ALA A O 1
ATOM 726 N N . VAL A 1 105 ? -6.588 -1.893 17.393 1.00 90.25 105 VAL A N 1
ATOM 727 C CA . VAL A 1 105 ? -6.560 -1.058 16.195 1.00 90.25 105 VAL A CA 1
ATOM 728 C C . VAL A 1 105 ? -6.056 0.322 16.574 1.00 90.25 105 VAL A C 1
ATOM 730 O O . VAL A 1 105 ? -6.546 0.928 17.530 1.00 90.25 105 VAL A O 1
ATOM 733 N N . VAL A 1 106 ? -5.106 0.837 15.801 1.00 90.81 106 VAL A N 1
ATOM 734 C CA . VAL A 1 106 ? -4.664 2.235 15.884 1.00 90.81 106 VAL A CA 1
ATOM 735 C C . VAL A 1 106 ? -5.129 3.027 14.664 1.00 90.81 106 VAL A C 1
ATOM 737 O O . VAL A 1 106 ? -5.434 2.445 13.631 1.00 90.81 106 VAL A O 1
ATOM 740 N N . THR A 1 107 ? -5.221 4.344 14.756 1.00 90.00 107 THR A N 1
ATOM 741 C CA . THR A 1 107 ? -5.494 5.233 13.616 1.00 90.00 107 THR A CA 1
ATOM 742 C C . THR A 1 107 ? -4.228 5.494 12.797 1.00 90.00 107 THR A C 1
ATOM 744 O O . THR A 1 107 ? -3.124 5.079 13.161 1.00 90.00 107 THR A O 1
ATOM 747 N N . ALA A 1 108 ? -4.375 6.216 11.683 1.00 88.19 108 ALA A N 1
ATOM 748 C CA . ALA A 1 108 ? -3.250 6.645 10.854 1.00 88.19 108 ALA A CA 1
ATOM 749 C C . ALA A 1 108 ? -2.316 7.655 11.562 1.00 88.19 108 ALA A C 1
ATOM 751 O O . ALA A 1 108 ? -1.185 7.852 11.117 1.00 88.19 108 ALA A O 1
ATOM 752 N N . ASP A 1 109 ? -2.774 8.277 12.654 1.00 88.38 109 ASP A N 1
ATOM 753 C CA . ASP A 1 109 ? -2.049 9.216 13.528 1.00 88.38 109 ASP A CA 1
ATOM 754 C C . ASP A 1 109 ? -1.483 8.559 14.817 1.00 88.38 109 ASP A C 1
ATOM 756 O O . ASP A 1 109 ? -1.258 9.217 15.833 1.00 88.38 109 ASP A O 1
ATOM 760 N N . PRO A 1 110 ? -1.065 7.289 14.726 1.00 83.44 110 PRO A N 1
ATOM 761 C CA . PRO A 1 110 ? -0.772 6.394 15.854 1.00 83.44 110 PRO A CA 1
ATOM 762 C C . PRO A 1 110 ? -1.602 6.508 17.145 1.00 83.44 110 PRO A C 1
ATOM 764 O O . PRO A 1 110 ? -1.060 6.261 18.227 1.00 83.44 110 PRO A O 1
ATOM 767 N N . GLN A 1 111 ? -2.894 6.846 17.083 1.00 87.94 111 GLN A N 1
ATOM 768 C CA . GLN A 1 111 ? -3.753 6.869 18.273 1.00 87.94 111 GLN A CA 1
ATOM 769 C C . GLN A 1 111 ? -4.527 5.560 18.459 1.00 87.94 111 GLN A C 1
ATOM 771 O O . GLN A 1 111 ? -4.928 4.936 17.477 1.00 87.94 111 GLN A O 1
ATOM 776 N N . PRO A 1 112 ? -4.764 5.120 19.708 1.00 88.81 112 PRO A N 1
ATOM 777 C CA . PRO A 1 112 ? -5.584 3.947 19.972 1.00 88.81 112 PRO A CA 1
ATOM 778 C C . PRO A 1 112 ? -7.024 4.221 19.539 1.00 88.81 112 PRO A C 1
ATOM 780 O O . PRO A 1 112 ? -7.686 5.127 20.045 1.00 88.81 112 PRO A O 1
ATOM 783 N N . LEU A 1 113 ? -7.510 3.429 18.586 1.00 88.19 113 LEU A N 1
ATOM 784 C CA . LEU A 1 113 ? -8.891 3.508 18.142 1.00 88.19 113 LEU A CA 1
ATOM 785 C C . LEU A 1 113 ? -9.790 2.649 19.036 1.00 88.19 113 LEU A C 1
ATOM 787 O O . LEU A 1 113 ? -10.826 3.121 19.501 1.00 88.19 113 LEU A O 1
ATOM 791 N N . GLY A 1 114 ? -9.382 1.401 19.277 1.00 91.12 114 GLY A N 1
ATOM 792 C CA . GLY A 1 114 ? -10.142 0.418 20.048 1.00 91.12 114 GLY A CA 1
ATOM 793 C C . GLY A 1 114 ? -9.708 -1.015 19.749 1.00 91.12 114 GLY A C 1
ATOM 794 O O . GLY A 1 114 ? -8.618 -1.243 19.221 1.00 91.12 114 GLY A O 1
ATOM 795 N N . THR A 1 115 ? -10.566 -1.984 20.058 1.00 92.50 115 THR A N 1
ATOM 796 C CA . THR A 1 115 ? -10.364 -3.402 19.734 1.00 92.50 115 THR A CA 1
ATOM 797 C C . THR A 1 115 ? -11.456 -3.923 18.811 1.00 92.50 115 THR A C 1
ATOM 799 O O . THR A 1 115 ? -12.598 -3.477 18.865 1.00 92.50 115 THR A O 1
ATOM 802 N N . ILE A 1 116 ? -11.127 -4.877 17.943 1.00 92.62 116 ILE A N 1
ATOM 803 C CA . ILE A 1 116 ? -12.126 -5.522 17.087 1.00 92.62 116 ILE A CA 1
ATOM 804 C C . ILE A 1 116 ? -13.070 -6.353 17.953 1.00 92.62 116 ILE A C 1
ATOM 806 O O . ILE A 1 116 ? -12.638 -7.287 18.621 1.00 92.62 116 ILE A O 1
ATOM 810 N N . GLU A 1 117 ? -14.361 -6.047 17.910 1.00 91.62 117 GLU A N 1
ATOM 811 C CA . GLU A 1 117 ? -15.397 -6.852 18.554 1.00 91.62 117 GLU A CA 1
ATOM 812 C C . GLU A 1 117 ? -15.871 -7.977 17.632 1.00 91.62 117 GLU A C 1
ATOM 814 O O . GLU A 1 117 ? -16.005 -9.117 18.068 1.00 91.62 117 GLU A O 1
ATOM 819 N N . THR A 1 118 ? -16.137 -7.675 16.358 1.00 90.19 118 THR A N 1
ATOM 820 C CA . THR A 1 118 ? -16.706 -8.642 15.405 1.00 90.19 118 THR A CA 1
ATOM 821 C C . THR A 1 118 ? -16.275 -8.330 13.976 1.00 90.19 118 THR A C 1
ATOM 823 O O . THR A 1 118 ? -16.102 -7.167 13.601 1.00 90.19 118 THR A O 1
ATOM 826 N N . ILE A 1 119 ? -16.105 -9.379 13.168 1.00 89.12 119 ILE A N 1
ATOM 827 C CA . ILE A 1 119 ? -15.740 -9.295 11.749 1.00 89.12 119 ILE A CA 1
ATOM 828 C C . ILE A 1 119 ? -16.903 -9.832 10.903 1.00 89.12 119 ILE A C 1
ATOM 830 O O . ILE A 1 119 ? -17.041 -11.036 10.692 1.00 89.12 119 ILE A O 1
ATOM 834 N N . ASP A 1 120 ? -17.725 -8.928 10.373 1.00 85.88 120 ASP A N 1
ATOM 835 C CA . ASP A 1 120 ? -18.864 -9.230 9.502 1.00 85.88 120 ASP A CA 1
ATOM 836 C C . ASP A 1 120 ? -18.462 -9.135 8.023 1.00 85.88 120 ASP A C 1
ATOM 838 O O . ASP A 1 120 ? -18.839 -8.220 7.278 1.00 85.88 120 ASP A O 1
ATOM 842 N N . GLY A 1 121 ? -17.653 -10.100 7.582 1.00 82.62 121 GLY A N 1
ATOM 843 C CA . GLY A 1 121 ? -17.161 -10.185 6.207 1.00 82.62 121 GLY A CA 1
ATOM 844 C C . GLY A 1 121 ? -16.259 -9.003 5.847 1.00 82.62 121 GLY A C 1
ATOM 845 O O . GLY A 1 121 ? -15.075 -9.000 6.173 1.00 82.62 121 GLY A O 1
ATOM 846 N N . THR A 1 122 ? -16.812 -8.004 5.154 1.00 84.25 122 THR A N 1
ATOM 847 C CA . THR A 1 122 ? -16.088 -6.772 4.800 1.00 84.25 122 THR A CA 1
ATOM 848 C C . THR A 1 122 ? -16.241 -5.689 5.865 1.00 84.25 122 THR A C 1
ATOM 850 O O . THR A 1 122 ? -15.470 -4.742 5.845 1.00 84.25 122 THR A O 1
ATOM 853 N N . ASN A 1 123 ? -17.198 -5.785 6.788 1.00 88.88 123 ASN A N 1
ATOM 854 C CA . ASN A 1 123 ? -17.411 -4.773 7.823 1.00 88.88 123 ASN A CA 1
ATOM 855 C C . ASN A 1 123 ? -16.794 -5.229 9.142 1.00 88.88 123 ASN A C 1
ATOM 857 O O . ASN A 1 123 ? -17.073 -6.324 9.617 1.00 88.88 123 ASN A O 1
ATOM 861 N N . ILE A 1 124 ? -15.962 -4.384 9.735 1.00 90.50 124 ILE A N 1
ATOM 862 C CA . ILE A 1 124 ? -15.260 -4.662 10.983 1.00 90.50 124 ILE A CA 1
ATOM 863 C C . ILE A 1 124 ? -15.852 -3.762 12.055 1.00 90.50 124 ILE A C 1
ATOM 865 O O . ILE A 1 124 ? -15.805 -2.534 11.936 1.00 90.50 124 ILE A O 1
ATOM 869 N N . VAL A 1 125 ? -16.414 -4.372 13.091 1.00 91.44 125 VAL A N 1
ATOM 870 C CA . VAL A 1 125 ? -16.947 -3.665 14.252 1.00 91.44 125 VAL A CA 1
ATOM 871 C C . VAL A 1 125 ? -15.832 -3.547 15.277 1.00 91.44 125 VAL A C 1
ATOM 873 O O . VAL A 1 125 ? -15.302 -4.547 15.757 1.00 91.44 125 VAL A O 1
ATOM 876 N N . ILE A 1 126 ? -15.473 -2.314 15.602 1.00 91.50 126 ILE A N 1
ATOM 877 C CA . ILE A 1 126 ? -14.479 -1.960 16.607 1.00 91.50 126 ILE A CA 1
ATOM 878 C C . ILE A 1 126 ? -15.212 -1.385 17.809 1.00 91.50 126 ILE A C 1
ATOM 880 O O . ILE A 1 126 ? -16.051 -0.496 17.660 1.00 91.50 126 ILE A O 1
ATOM 884 N N . THR A 1 127 ? -14.837 -1.837 18.993 1.00 92.44 127 THR A N 1
ATOM 885 C CA . THR A 1 127 ? -15.279 -1.260 20.255 1.00 92.44 127 THR A CA 1
ATOM 886 C C . THR A 1 127 ? -14.162 -0.400 20.812 1.00 92.44 127 THR A C 1
ATOM 888 O O . THR A 1 127 ? -13.038 -0.853 21.035 1.00 92.44 127 THR A O 1
ATOM 891 N N . ARG A 1 128 ? -14.464 0.887 20.961 1.00 88.44 128 ARG A N 1
ATOM 892 C CA . ARG A 1 128 ? -13.543 1.879 21.511 1.00 88.44 128 ARG A CA 1
ATOM 893 C C . ARG A 1 128 ? -13.487 1.791 23.038 1.00 88.44 128 ARG A C 1
ATOM 895 O O . ARG A 1 128 ? -14.316 1.135 23.667 1.00 88.44 128 ARG A O 1
ATOM 902 N N . GLU A 1 129 ? -12.520 2.482 23.640 1.00 82.31 129 GLU A N 1
ATOM 903 C CA . GLU A 1 129 ? -12.376 2.551 25.105 1.00 82.31 129 GLU A CA 1
ATOM 904 C C . GLU A 1 129 ? -13.582 3.206 25.801 1.00 82.31 129 GLU A C 1
ATOM 906 O O . GLU A 1 129 ? -13.883 2.878 26.945 1.00 82.31 129 GLU A O 1
ATOM 911 N N . ASP A 1 130 ? -14.298 4.095 25.111 1.00 83.19 130 ASP A N 1
ATOM 912 C CA . ASP A 1 130 ? -15.527 4.750 25.571 1.00 83.19 130 ASP A CA 1
ATOM 913 C C . ASP A 1 130 ? -16.797 3.903 25.347 1.00 83.19 130 ASP A C 1
ATOM 915 O O . ASP A 1 130 ? -17.905 4.429 25.413 1.00 83.19 130 ASP A O 1
ATOM 919 N N . GLU A 1 131 ? -16.648 2.603 25.061 1.00 79.75 131 GLU A N 1
ATOM 920 C CA . GLU A 1 131 ? -17.724 1.647 24.732 1.00 79.75 131 GLU A CA 1
ATOM 921 C C . GLU A 1 131 ? -18.513 1.991 23.449 1.00 79.75 131 GLU A C 1
ATOM 923 O O . GLU A 1 131 ? -19.487 1.318 23.096 1.00 79.75 131 GLU A O 1
ATOM 928 N N . THR A 1 132 ? -18.068 3.001 22.697 1.00 84.94 132 THR A N 1
ATOM 929 C CA . THR A 1 132 ? -18.634 3.361 21.396 1.00 84.94 132 THR A CA 1
ATOM 930 C C . THR A 1 132 ? -18.245 2.327 20.345 1.00 84.94 132 THR A C 1
ATOM 932 O O . THR A 1 132 ? -17.072 1.979 20.194 1.00 84.94 132 THR A O 1
ATOM 935 N N . LYS A 1 133 ? -19.229 1.861 19.569 1.00 88.31 133 LYS A N 1
ATOM 936 C CA . LYS A 1 133 ? -19.006 0.937 18.452 1.00 88.31 133 LYS A CA 1
ATOM 937 C C . LYS A 1 133 ? -18.820 1.699 17.151 1.00 88.31 133 LYS A C 1
ATOM 939 O O . LYS A 1 133 ? -19.667 2.502 16.765 1.00 88.31 133 LYS A O 1
ATOM 944 N N . VAL A 1 134 ? -17.734 1.405 16.454 1.00 88.25 134 VAL A N 1
ATOM 945 C CA . VAL A 1 134 ? -17.399 1.978 15.153 1.00 88.25 134 VAL A CA 1
ATOM 946 C C . VAL A 1 134 ? -17.341 0.851 14.141 1.00 88.25 134 VAL A C 1
ATOM 948 O O . VAL A 1 134 ? -16.616 -0.118 14.332 1.00 88.25 134 VAL A O 1
ATOM 951 N N . THR A 1 135 ? -18.089 0.975 13.050 1.00 90.06 135 THR A N 1
ATOM 952 C CA . THR A 1 135 ? -18.013 0.013 11.946 1.00 90.06 135 THR A CA 1
ATOM 953 C C . THR A 1 135 ? -17.197 0.616 10.815 1.00 90.06 135 THR A C 1
ATOM 955 O O . THR A 1 135 ? -17.578 1.653 10.273 1.00 90.06 135 THR A O 1
ATOM 958 N N . LEU A 1 136 ? -16.089 -0.030 10.455 1.00 88.69 136 LEU A N 1
ATOM 959 C CA . LEU A 1 136 ? -15.245 0.367 9.329 1.00 88.69 136 LEU A CA 1
ATOM 960 C C . LEU A 1 136 ? -15.121 -0.787 8.330 1.00 88.69 136 LEU A C 1
ATOM 962 O O . LEU A 1 136 ? -15.035 -1.946 8.737 1.00 88.69 136 LEU A O 1
ATOM 966 N N . PRO A 1 137 ? -15.090 -0.512 7.019 1.00 89.62 137 PRO A N 1
ATOM 967 C CA . PRO A 1 137 ? -14.834 -1.548 6.031 1.00 89.62 137 PRO A CA 1
ATOM 968 C C . PRO A 1 137 ? -13.388 -2.056 6.141 1.00 89.62 137 PRO A C 1
ATOM 970 O O . PRO A 1 137 ? -12.477 -1.275 6.408 1.00 89.62 137 PRO A O 1
ATOM 973 N N . ARG A 1 138 ? -13.148 -3.342 5.854 1.00 86.19 138 ARG A N 1
ATOM 974 C CA . ARG A 1 138 ? -11.830 -4.003 5.908 1.00 86.19 138 ARG A CA 1
ATOM 975 C C . ARG A 1 138 ? -10.771 -3.264 5.084 1.00 86.19 138 ARG A C 1
ATOM 977 O O . ARG A 1 138 ? -9.598 -3.288 5.422 1.00 86.19 138 ARG A O 1
ATOM 984 N N . GLU A 1 139 ? -11.195 -2.609 4.004 1.00 86.06 139 GLU A N 1
ATOM 985 C CA . GLU A 1 139 ? -10.339 -1.850 3.083 1.00 86.06 139 GLU A CA 1
ATOM 986 C C . GLU A 1 139 ? -9.735 -0.599 3.734 1.00 86.06 139 GLU A C 1
ATOM 988 O O . GLU A 1 139 ? -8.683 -0.118 3.312 1.00 86.06 139 GLU A O 1
ATOM 993 N N . MET A 1 140 ? -10.373 -0.087 4.792 1.00 86.50 140 MET A N 1
ATOM 994 C CA . MET A 1 140 ? -9.805 0.963 5.630 1.00 86.50 140 MET A CA 1
ATOM 995 C C . MET A 1 140 ? -8.772 0.428 6.616 1.00 86.50 140 MET A C 1
ATOM 997 O O . MET A 1 140 ? -8.176 1.236 7.309 1.00 86.50 140 MET A O 1
ATOM 1001 N N . PHE A 1 141 ? -8.509 -0.874 6.695 1.00 88.38 141 PHE A N 1
ATOM 1002 C CA . PHE A 1 141 ? -7.474 -1.412 7.569 1.00 88.38 141 PHE A CA 1
ATOM 1003 C C . PHE A 1 141 ? -6.208 -1.733 6.778 1.00 88.38 141 PHE A C 1
ATOM 1005 O O . PHE A 1 141 ? -6.225 -2.086 5.600 1.00 88.38 141 PHE A O 1
ATOM 1012 N N . ALA A 1 142 ? -5.077 -1.580 7.444 1.00 88.19 142 ALA A N 1
ATOM 1013 C CA . ALA A 1 142 ? -3.753 -1.884 6.949 1.00 88.19 142 ALA A CA 1
ATOM 1014 C C . ALA A 1 142 ? -2.919 -2.434 8.103 1.00 88.19 142 ALA A C 1
ATOM 1016 O O . ALA A 1 142 ? -3.274 -2.276 9.268 1.00 88.19 142 ALA A O 1
ATOM 1017 N N . VAL A 1 143 ? -1.799 -3.063 7.779 1.00 87.19 143 VAL A N 1
ATOM 1018 C CA . VAL A 1 143 ? -0.819 -3.471 8.784 1.00 87.19 143 VAL A CA 1
ATOM 1019 C C . VAL A 1 143 ? 0.368 -2.542 8.668 1.00 87.19 143 VAL A C 1
ATOM 1021 O O . VAL A 1 143 ? 0.839 -2.265 7.561 1.00 87.19 143 VAL A O 1
ATOM 1024 N N . ASP A 1 144 ? 0.807 -2.010 9.798 1.00 82.31 144 ASP A N 1
ATOM 1025 C CA . ASP A 1 144 ? 2.011 -1.199 9.843 1.00 82.31 144 ASP A CA 1
ATOM 1026 C C . ASP A 1 144 ? 3.266 -2.081 9.627 1.00 82.31 144 ASP A C 1
ATOM 1028 O O . ASP A 1 144 ? 3.202 -3.313 9.671 1.00 82.31 144 ASP A O 1
ATOM 1032 N N . PRO A 1 145 ? 4.451 -1.492 9.406 1.00 72.56 145 PRO A N 1
ATOM 1033 C CA . PRO A 1 145 ? 5.689 -2.264 9.285 1.00 72.56 145 PRO A CA 1
ATOM 1034 C C . PRO A 1 145 ? 6.053 -3.100 10.528 1.00 72.56 145 PRO A C 1
ATOM 1036 O O . PRO A 1 145 ? 6.929 -3.958 10.436 1.00 72.56 145 PRO A O 1
ATOM 1039 N N . ASN A 1 146 ? 5.416 -2.854 11.680 1.00 75.56 146 ASN A N 1
ATOM 1040 C CA . ASN A 1 146 ? 5.608 -3.598 12.926 1.00 75.56 146 ASN A CA 1
ATOM 1041 C C . ASN A 1 146 ? 4.649 -4.795 13.061 1.00 75.56 146 ASN A C 1
ATOM 1043 O O . ASN A 1 146 ? 4.776 -5.561 14.016 1.00 75.56 146 ASN A O 1
ATOM 1047 N N . GLY A 1 147 ? 3.708 -4.979 12.129 1.00 72.44 147 GLY A N 1
ATOM 1048 C CA . GLY A 1 147 ? 2.705 -6.040 12.199 1.00 72.44 147 GLY A CA 1
ATOM 1049 C C . GLY A 1 147 ? 1.436 -5.665 12.976 1.00 72.44 147 GLY A C 1
ATOM 1050 O O . GLY A 1 147 ? 0.607 -6.540 13.217 1.00 72.44 147 GLY A O 1
ATOM 1051 N N . ALA A 1 148 ? 1.270 -4.402 13.380 1.00 83.94 148 ALA A N 1
ATOM 1052 C CA . ALA A 1 148 ? 0.097 -3.919 14.104 1.00 83.94 148 ALA A CA 1
ATOM 1053 C C . ALA A 1 148 ? -1.014 -3.467 13.147 1.00 83.94 148 ALA A C 1
ATOM 1055 O O . ALA A 1 148 ? -0.751 -2.891 12.089 1.00 83.94 148 ALA A O 1
ATOM 1056 N N . LEU A 1 149 ? -2.270 -3.711 13.531 1.00 89.56 149 LEU A N 1
ATOM 1057 C CA . LEU A 1 149 ? -3.426 -3.311 12.738 1.00 89.56 149 LEU A CA 1
ATOM 1058 C C . LEU A 1 149 ? -3.680 -1.806 12.882 1.00 89.56 149 LEU A C 1
ATOM 1060 O O . LEU A 1 149 ? -3.890 -1.299 13.985 1.00 89.56 149 LEU A O 1
ATOM 1064 N N . MET A 1 150 ? -3.708 -1.101 11.756 1.00 90.94 150 MET A N 1
ATOM 1065 C CA . MET A 1 150 ? -3.995 0.326 11.687 1.00 90.94 150 MET A CA 1
ATOM 1066 C C . MET A 1 150 ? -5.166 0.618 10.747 1.00 90.94 150 MET A C 1
ATOM 1068 O O . MET A 1 150 ? -5.256 0.074 9.648 1.00 90.94 150 MET A O 1
ATOM 1072 N N . ALA A 1 151 ? -6.055 1.509 11.155 1.00 89.62 151 ALA A N 1
ATOM 1073 C CA . ALA A 1 151 ? -7.088 2.078 10.316 1.00 89.62 151 ALA A CA 1
ATOM 1074 C C . ALA A 1 151 ? -6.514 3.279 9.545 1.00 89.62 151 ALA A C 1
ATOM 1076 O O . ALA A 1 151 ? -5.914 4.183 10.118 1.00 89.62 151 ALA A O 1
ATOM 1077 N N . ARG A 1 152 ? -6.732 3.320 8.230 1.00 89.38 152 ARG A N 1
ATOM 1078 C CA . ARG A 1 152 ? -6.334 4.372 7.280 1.00 89.38 152 ARG A CA 1
ATOM 1079 C C . ARG A 1 152 ? -7.223 5.618 7.395 1.00 89.38 152 ARG A C 1
ATOM 1081 O O . ARG A 1 152 ? -7.538 6.253 6.394 1.00 89.38 152 ARG A O 1
ATOM 1088 N N . ILE A 1 153 ? -7.659 5.932 8.606 1.00 88.62 153 ILE A N 1
ATOM 1089 C CA . ILE A 1 153 ? -8.457 7.103 8.945 1.00 88.62 153 ILE A CA 1
ATOM 1090 C C . ILE A 1 153 ? -7.762 7.823 10.095 1.00 88.62 153 ILE A C 1
ATOM 1092 O O . ILE A 1 153 ? -7.207 7.178 10.989 1.00 88.62 153 ILE A O 1
ATOM 1096 N N . MET A 1 154 ? -7.764 9.152 10.046 1.00 89.00 154 MET A N 1
ATOM 1097 C CA . MET A 1 154 ? -7.290 9.962 11.161 1.00 89.00 154 MET A CA 1
ATOM 1098 C C . MET A 1 154 ? -8.362 9.986 12.248 1.00 89.00 154 MET A C 1
ATOM 1100 O O . MET A 1 154 ? -9.556 10.000 11.942 1.00 89.00 154 MET A O 1
ATOM 1104 N N . MET A 1 155 ? -7.962 10.062 13.513 1.00 85.81 155 MET A N 1
ATOM 1105 C CA . MET A 1 155 ? -8.899 10.139 14.633 1.00 85.81 155 MET A CA 1
ATOM 1106 C C . MET A 1 155 ? -9.858 11.329 14.476 1.00 85.81 155 MET A C 1
ATOM 1108 O O . MET A 1 155 ? -11.064 11.181 14.644 1.00 85.81 155 MET A O 1
ATOM 1112 N N . ALA A 1 156 ? -9.346 12.481 14.035 1.00 87.19 156 ALA A N 1
ATOM 1113 C CA . ALA A 1 156 ? -10.155 13.671 13.772 1.00 87.19 156 ALA A CA 1
ATOM 1114 C C . ALA A 1 156 ? -11.220 13.453 12.678 1.00 87.19 156 ALA A C 1
ATOM 1116 O O . ALA A 1 156 ? -12.366 13.877 12.835 1.00 87.19 156 ALA A O 1
ATOM 1117 N N . ASP A 1 157 ? -10.863 12.769 11.588 1.00 87.94 157 ASP A N 1
ATOM 1118 C CA . ASP A 1 157 ? -11.797 12.470 10.496 1.00 87.94 157 ASP A CA 1
ATOM 1119 C C . ASP A 1 157 ? -12.846 11.449 10.933 1.00 87.94 157 ASP A C 1
ATOM 1121 O O . ASP A 1 157 ? -14.018 11.546 10.562 1.00 87.94 157 ASP A O 1
ATOM 1125 N N . LEU A 1 158 ? -12.443 10.483 11.759 1.00 85.31 158 LEU A N 1
ATOM 1126 C CA . LEU A 1 1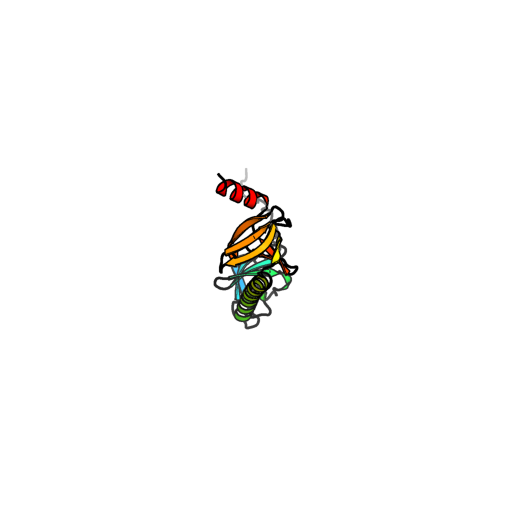58 ? -13.360 9.505 12.311 1.00 85.31 158 LEU A CA 1
ATOM 1127 C C . LEU A 1 158 ? -14.362 10.148 13.278 1.00 85.31 158 LEU A C 1
ATOM 1129 O O . LEU A 1 158 ? -15.551 9.850 13.196 1.00 85.31 158 LEU A O 1
ATOM 1133 N N . GLU A 1 159 ? -13.921 11.042 14.165 1.00 84.75 159 GLU A N 1
ATOM 1134 C CA . GLU A 1 159 ? -14.822 11.790 15.052 1.00 84.75 159 GLU A CA 1
ATOM 1135 C C . GLU A 1 159 ? -15.792 12.662 14.260 1.00 84.75 159 GLU A C 1
ATOM 1137 O O . GLU A 1 159 ? -16.982 12.695 14.573 1.00 84.75 159 GLU A O 1
ATOM 1142 N N . ALA A 1 160 ? -15.319 13.309 13.192 1.00 86.69 160 ALA A N 1
ATOM 1143 C CA . ALA A 1 160 ? -16.180 14.063 12.291 1.00 86.69 160 ALA A CA 1
ATOM 1144 C C . ALA A 1 160 ? -17.220 13.159 11.605 1.00 86.69 160 ALA A C 1
ATOM 1146 O O . ALA A 1 160 ? -18.393 13.525 11.523 1.00 86.69 160 ALA A O 1
ATOM 1147 N N . ALA A 1 161 ? -16.822 11.966 11.154 1.00 83.75 161 ALA A N 1
ATOM 1148 C CA . ALA A 1 161 ? -17.724 10.993 10.540 1.00 83.75 161 ALA A CA 1
ATOM 1149 C C . ALA A 1 161 ? -18.757 10.433 11.534 1.00 83.75 161 ALA A C 1
ATOM 1151 O O . ALA A 1 161 ? -19.929 10.287 11.186 1.00 83.75 161 ALA A O 1
ATOM 1152 N N . LEU A 1 162 ? -18.348 10.161 12.776 1.00 80.75 162 LEU A N 1
ATOM 1153 C CA . LEU A 1 162 ? -19.235 9.716 13.854 1.00 80.75 162 LEU A CA 1
ATOM 1154 C C . LEU A 1 162 ? -20.221 10.816 14.256 1.00 80.75 162 LEU A C 1
ATOM 1156 O O . LEU A 1 162 ? -21.415 10.555 14.380 1.00 80.75 162 LEU A O 1
ATOM 1160 N N . ALA A 1 163 ? -19.749 12.057 14.387 1.00 79.69 163 ALA A N 1
ATOM 1161 C CA . ALA A 1 163 ? -20.603 13.208 14.657 1.00 79.69 163 ALA A CA 1
ATOM 1162 C C . ALA A 1 163 ? -21.616 13.449 13.525 1.00 79.69 163 ALA A C 1
ATOM 1164 O O . ALA A 1 163 ? -22.763 13.788 13.800 1.00 79.69 163 ALA A O 1
ATOM 1165 N N . ALA A 1 164 ? -21.223 13.223 12.267 1.00 75.38 164 ALA A N 1
ATOM 1166 C CA . ALA A 1 164 ? -22.120 13.309 11.116 1.00 75.38 164 ALA A CA 1
ATOM 1167 C C . ALA A 1 164 ? -23.161 12.174 11.058 1.00 75.38 164 ALA A C 1
ATOM 1169 O O . ALA A 1 164 ? -24.217 12.367 10.467 1.00 75.38 164 ALA A O 1
ATOM 1170 N N . GLN A 1 165 ? -22.887 11.006 11.651 1.00 63.72 165 GLN A N 1
ATOM 1171 C CA . GLN A 1 16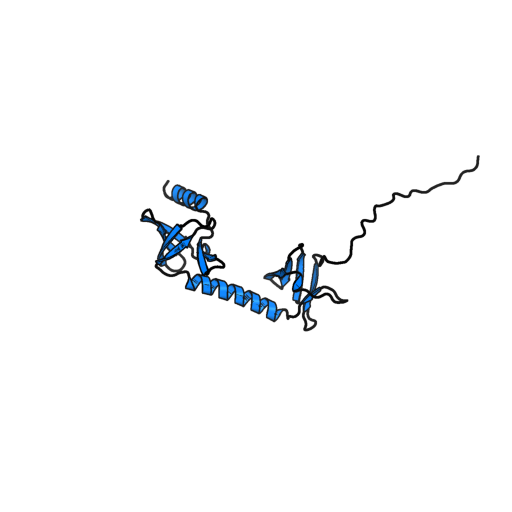5 ? -23.865 9.914 11.783 1.00 63.72 165 GLN A CA 1
ATOM 1172 C C . GLN A 1 165 ? -24.802 10.080 12.987 1.00 63.72 165 GLN A C 1
ATOM 1174 O O . GLN A 1 165 ? -25.887 9.501 12.994 1.00 63.72 165 GLN A O 1
ATOM 1179 N N . ALA A 1 166 ? -24.385 10.834 14.006 1.00 57.88 166 ALA A N 1
ATOM 1180 C CA . ALA A 1 166 ? -25.164 11.081 15.217 1.00 57.88 166 ALA A CA 1
ATOM 1181 C C . ALA A 1 166 ? -26.110 12.299 15.121 1.00 57.88 166 ALA A C 1
ATOM 1183 O O . ALA A 1 166 ? -26.904 12.508 16.042 1.00 57.88 166 ALA A O 1
ATOM 1184 N N . GLY A 1 167 ? -26.008 13.105 14.055 1.00 42.09 167 GLY A N 1
ATOM 1185 C CA . GLY A 1 167 ? -26.871 14.263 13.772 1.00 42.09 167 GLY A CA 1
ATOM 1186 C C . GLY A 1 167 ? -27.968 13.956 12.764 1.00 42.09 167 GLY A C 1
ATOM 1187 O O . GLY A 1 167 ? -29.076 14.513 12.939 1.00 42.09 167 GLY A O 1
#

pLDDT: mean 79.08, std 16.08, range [35.34, 92.62]

Foldseek 3Di:
DDDDDDDDDPPDPPPPPPVPDDQDQQQFEAEPVRHTQFTFNGDDPFWTWTDGPPDTDTGGSVQWDADPRGIYGDHHNVVVVVVVVVVVVVFVVLLVVQPDAQAFEAEPVRHTAAGFHDDPPQWTWGQGPVRDTDIDGSVQWTADPVSGIYGDHDPVRSVVVVVVVVD

Nearest PDB structures (foldseek):
  4x9c-assembly1_C  TM=7.482E-01  e=4.205E-01  Methanocaldococcus jannaschii
  6vxm-assembly1_A  TM=8.013E-01  e=1.211E+00  Arabidopsis thaliana
  7ux1-assembly1_A  TM=4.802E-01  e=6.344E-01  Escherichia coli K-12
  6zye-assembly1_E  TM=5.629E-01  e=1.624E+00  Escherichia coli K-12
  6urt-assembly1_G  TM=4.782E-01  e=3.287E+00  Escherichia coli K-12

Mean predicted aligned error: 13.36 Å

Sequence (167 aa):
MKKIALTAAAALAAIAANPALAQEAGDTVMGNDGNAIGTVADANEQAVMLTVGEYQIALPKNAFGTSDTGPTLNITRDQLVQMHEQQLAAAEAALAAALVEGAAVVTADPQPLGTIETIDGTNIVITREDETKVTLPREMFAVDPNGALMARIMMADLEAALAAQAG

Secondary structure (DSSP, 8-state):
-------------------SS---TTPEEEPTTSSEEEEEEEE-SSEEEEEETTEEEEEEGGGEEEETTEEEESS-HHHHHHHHHHHH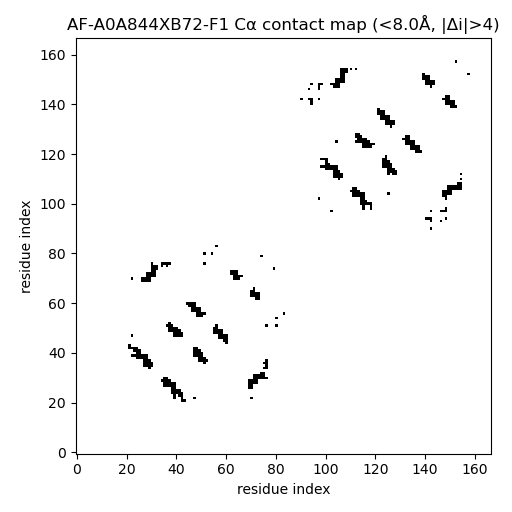HHHHHHHHHH--TT-EEE-SSS-EEEEEEEEETTEEEEE-TTS-EEEEEGGGEEE-TTS-EEESS-HHHHHHHHHHHH-

Solvent-accessible surface area (backbone atoms only — not comparable to full-atom values): 9686 Å² total; per-residue (Å²): 144,86,89,83,82,88,80,89,75,83,79,70,79,75,73,74,75,70,94,72,86,70,70,50,64,64,43,55,28,29,18,68,84,73,44,78,37,30,33,29,68,40,58,60,100,68,34,30,32,30,33,44,86,93,44,77,48,79,40,50,53,87,62,49,45,82,50,100,87,39,46,26,32,90,47,44,44,65,56,53,51,50,51,50,51,49,49,53,51,48,51,52,50,48,32,57,69,39,66,40,74,65,30,62,32,24,24,65,72,78,41,85,55,29,28,28,68,42,76,62,84,56,38,33,33,27,36,24,89,86,71,47,76,44,78,43,50,54,84,44,49,43,53,46,100,85,64,46,33,25,31,77,45,42,64,70,57,48,52,51,52,51,53,64,72,75,107